Protein AF-A0A9W7BCG0-F1 (afdb_monomer_lite)

Sequence (79 aa):
MYRKLFRASKHMPTANRSEFVRRQTRREFTKNRDVADPKEVQELLNLAEFQLESVEVQATHLNTIFETPGYHNDKIRGE

Radius of gyration: 16.51 Å; chains: 1; bounding box: 49×20×40 Å

InterPro domains:
  IPR008011 Complex 1 LYR protein domain [PF05347] (1-53)

Structure (mmCIF, N/CA/C/O backbone):
data_AF-A0A9W7BCG0-F1
#
_entry.id   AF-A0A9W7BCG0-F1
#
loop_
_atom_site.group_PDB
_atom_site.id
_atom_site.type_symbol
_atom_site.label_atom_id
_atom_site.label_alt_id
_atom_site.label_comp_id
_atom_site.label_asym_id
_atom_site.label_entity_id
_atom_site.label_seq_id
_atom_site.pdbx_PDB_ins_code
_atom_site.Cartn_x
_atom_site.Cartn_y
_atom_site.Cartn_z
_atom_site.occupancy
_atom_site.B_iso_or_equiv
_atom_site.auth_seq_id
_atom_site.auth_comp_id
_atom_site.auth_asym_id
_atom_site.auth_atom_id
_atom_site.pdbx_PDB_model_num
ATOM 1 N N . MET A 1 1 ? -9.363 3.151 2.054 1.00 96.12 1 MET A N 1
ATOM 2 C CA . MET A 1 1 ? -7.886 3.095 2.074 1.00 96.12 1 MET A CA 1
ATOM 3 C C . MET A 1 1 ? -7.313 1.752 1.604 1.00 96.12 1 MET A C 1
ATOM 5 O O . MET A 1 1 ? -6.661 1.743 0.573 1.00 96.12 1 MET A O 1
ATOM 9 N N . TYR A 1 2 ? -7.623 0.615 2.246 1.00 97.38 2 TYR A N 1
ATOM 10 C CA . TYR A 1 2 ? -7.120 -0.7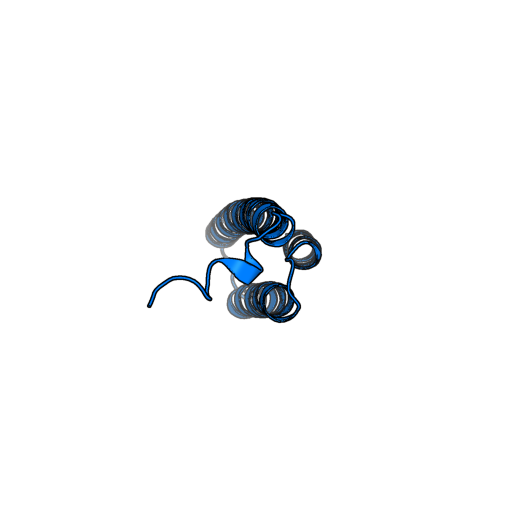30 1.878 1.00 97.38 2 TYR A CA 1
ATOM 11 C C . TYR A 1 2 ? -7.040 -1.024 0.366 1.00 97.38 2 TYR A C 1
ATOM 13 O O . TYR A 1 2 ? -6.003 -1.418 -0.161 1.00 97.38 2 TYR A O 1
ATOM 21 N N . ARG A 1 3 ? -8.140 -0.780 -0.364 1.00 97.75 3 ARG A N 1
ATOM 22 C CA . ARG A 1 3 ? -8.217 -1.014 -1.817 1.00 97.75 3 ARG A CA 1
ATOM 23 C C . ARG A 1 3 ? -7.253 -0.139 -2.625 1.00 97.75 3 ARG A C 1
ATOM 25 O O . ARG A 1 3 ? -6.823 -0.589 -3.681 1.00 97.75 3 ARG A O 1
ATOM 32 N N . LYS A 1 4 ? -6.940 1.081 -2.164 1.00 98.19 4 LYS A N 1
ATOM 33 C CA . LYS A 1 4 ? -5.976 1.975 -2.826 1.00 98.19 4 LYS A CA 1
ATOM 34 C C . LYS A 1 4 ? -4.574 1.364 -2.754 1.00 98.19 4 LYS A C 1
ATOM 36 O O . LYS A 1 4 ? -4.015 1.066 -3.798 1.00 98.19 4 LYS A O 1
ATOM 41 N N . LEU A 1 5 ? -4.099 1.015 -1.554 1.00 97.88 5 LEU A N 1
ATOM 42 C CA . LEU A 1 5 ? -2.815 0.321 -1.349 1.00 97.88 5 LEU A CA 1
ATOM 43 C C . LEU A 1 5 ? -2.733 -1.012 -2.111 1.00 97.88 5 LEU A C 1
ATOM 45 O O . LEU A 1 5 ? -1.732 -1.319 -2.758 1.00 97.88 5 LEU A O 1
ATOM 49 N N . PHE A 1 6 ? -3.819 -1.792 -2.110 1.00 96.06 6 PHE A N 1
ATOM 50 C CA . PHE A 1 6 ? -3.867 -3.047 -2.861 1.00 96.06 6 PHE A CA 1
ATOM 51 C C . PHE A 1 6 ? -3.756 -2.826 -4.376 1.00 96.06 6 PHE A C 1
ATOM 53 O O . PHE A 1 6 ? -3.095 -3.602 -5.065 1.00 96.06 6 PHE A O 1
ATOM 60 N N . ARG A 1 7 ? -4.383 -1.775 -4.917 1.00 97.75 7 ARG A N 1
ATOM 61 C CA . ARG A 1 7 ? -4.227 -1.393 -6.327 1.00 97.75 7 ARG A CA 1
ATOM 62 C C . ARG A 1 7 ? -2.814 -0.882 -6.606 1.00 97.75 7 ARG A C 1
ATOM 64 O O . ARG A 1 7 ? -2.214 -1.376 -7.551 1.00 97.75 7 ARG A O 1
ATOM 71 N N . ALA A 1 8 ? -2.264 -0.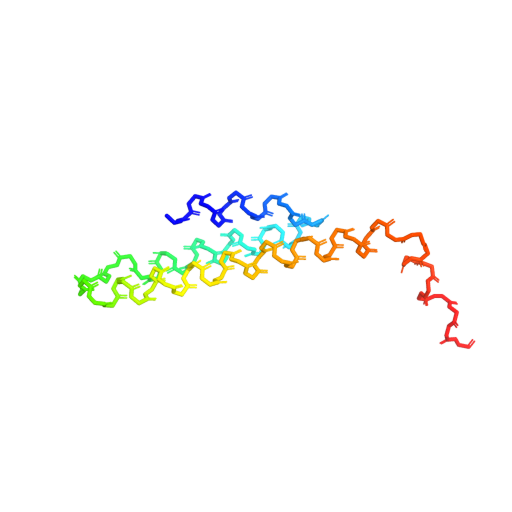029 -5.742 1.00 97.75 8 ALA A N 1
ATOM 72 C CA . ALA A 1 8 ? -0.916 0.519 -5.877 1.00 97.75 8 ALA A CA 1
ATOM 73 C C . ALA A 1 8 ? 0.162 -0.576 -5.943 1.00 97.75 8 ALA A C 1
ATOM 75 O O . ALA A 1 8 ? 1.085 -0.502 -6.749 1.00 97.75 8 ALA A O 1
ATOM 76 N N . SER A 1 9 ? -0.020 -1.676 -5.198 1.00 97.31 9 SER A N 1
ATOM 77 C CA . SER A 1 9 ? 0.864 -2.850 -5.271 1.00 97.31 9 SER A CA 1
ATOM 78 C C . SER A 1 9 ? 1.037 -3.415 -6.685 1.00 97.31 9 SER A C 1
ATOM 80 O O . SER A 1 9 ? 2.056 -4.041 -6.969 1.00 97.31 9 SER A O 1
ATOM 82 N N . LYS A 1 10 ? 0.049 -3.247 -7.576 1.00 97.19 10 LYS A N 1
ATOM 83 C CA . LYS A 1 10 ? 0.097 -3.759 -8.953 1.00 97.19 10 LYS A CA 1
ATOM 84 C C . LYS A 1 10 ? 1.049 -2.965 -9.846 1.00 97.19 10 LYS A C 1
ATOM 86 O O . LYS A 1 10 ? 1.408 -3.476 -10.895 1.00 97.19 10 LYS A O 1
ATOM 91 N N . HIS A 1 11 ? 1.449 -1.763 -9.434 1.00 97.44 11 HIS A N 1
ATOM 92 C CA . HIS A 1 11 ? 2.407 -0.938 -10.170 1.00 97.44 11 HIS A CA 1
ATOM 93 C C . HIS A 1 11 ? 3.862 -1.298 -9.852 1.00 97.44 11 HIS A C 1
ATOM 95 O O . HIS A 1 11 ? 4.768 -0.803 -10.508 1.00 97.44 11 HIS A O 1
ATOM 101 N N . MET A 1 12 ? 4.111 -2.159 -8.861 1.00 96.94 12 MET A N 1
ATOM 102 C CA . MET A 1 12 ? 5.464 -2.617 -8.555 1.00 96.94 12 MET A CA 1
ATOM 103 C C . MET A 1 12 ? 6.018 -3.486 -9.699 1.00 96.94 12 MET A C 1
ATOM 105 O O . MET A 1 12 ? 5.321 -4.405 -10.131 1.00 96.94 12 MET A O 1
ATOM 109 N N . PRO A 1 13 ? 7.278 -3.283 -10.127 1.00 95.12 13 PRO A N 1
ATOM 110 C CA . PRO A 1 13 ? 7.828 -3.942 -11.318 1.00 95.12 13 PRO A CA 1
ATOM 111 C C . PRO A 1 13 ? 8.078 -5.445 -11.153 1.00 95.12 13 PRO A C 1
ATOM 113 O O . PRO A 1 13 ? 8.287 -6.151 -12.134 1.00 95.12 13 PRO A O 1
ATOM 116 N N . THR A 1 14 ? 8.088 -5.965 -9.920 1.00 94.25 14 THR A N 1
ATOM 117 C CA . THR A 1 14 ? 8.341 -7.388 -9.659 1.00 94.25 14 THR A CA 1
ATOM 118 C C . THR A 1 14 ? 7.246 -8.016 -8.810 1.00 94.25 14 THR A C 1
ATOM 120 O O . THR A 1 14 ? 6.690 -7.383 -7.905 1.00 94.25 14 THR A O 1
ATOM 123 N N . ALA A 1 15 ? 6.983 -9.304 -9.055 1.00 95.44 15 ALA A N 1
ATOM 124 C CA . ALA A 1 15 ? 5.997 -10.081 -8.306 1.00 95.44 15 ALA A CA 1
ATOM 125 C C . ALA A 1 15 ? 6.279 -10.056 -6.795 1.00 95.44 15 ALA A C 1
ATOM 127 O O . ALA A 1 15 ? 5.375 -9.773 -6.012 1.00 95.44 15 ALA A O 1
ATOM 128 N N . ASN A 1 16 ? 7.545 -10.224 -6.394 1.00 96.56 16 ASN A N 1
ATOM 129 C CA . ASN A 1 16 ? 7.958 -10.198 -4.987 1.00 96.56 16 ASN A CA 1
ATOM 130 C C . ASN A 1 16 ? 7.622 -8.866 -4.299 1.00 96.56 16 ASN A C 1
ATOM 132 O O . ASN A 1 16 ? 7.170 -8.855 -3.154 1.00 96.56 16 ASN A O 1
ATOM 136 N N . ARG A 1 17 ? 7.824 -7.729 -4.982 1.00 95.56 17 ARG A N 1
ATOM 137 C CA . ARG A 1 17 ? 7.498 -6.402 -4.430 1.00 95.56 17 ARG A CA 1
ATOM 138 C C . ARG A 1 17 ? 5.996 -6.178 -4.366 1.00 95.56 17 ARG A C 1
ATOM 140 O O . ARG A 1 17 ? 5.497 -5.720 -3.341 1.00 95.56 17 ARG A O 1
ATOM 147 N N . SER A 1 18 ? 5.276 -6.558 -5.421 1.00 97.75 18 SER A N 1
ATOM 148 C CA . SER A 1 18 ? 3.813 -6.502 -5.435 1.00 97.75 18 SER A CA 1
ATOM 149 C C . SER A 1 18 ? 3.218 -7.317 -4.283 1.00 97.75 18 SER A C 1
ATOM 151 O O . SER A 1 18 ? 2.382 -6.822 -3.525 1.00 97.75 18 SER A O 1
ATOM 153 N N . GLU A 1 19 ? 3.694 -8.547 -4.088 1.00 98.00 19 GLU A N 1
ATOM 154 C CA . GLU A 1 19 ? 3.235 -9.429 -3.018 1.00 98.00 19 GLU A CA 1
ATOM 155 C C . GLU A 1 19 ? 3.595 -8.895 -1.630 1.00 98.00 19 GLU A C 1
ATOM 157 O O . GLU A 1 19 ? 2.750 -8.923 -0.734 1.00 98.00 19 GLU A O 1
ATOM 162 N N . PHE A 1 20 ? 4.801 -8.346 -1.451 1.00 97.75 20 PHE A N 1
ATOM 163 C CA . PHE A 1 20 ? 5.197 -7.714 -0.194 1.00 97.75 20 PHE A CA 1
ATOM 164 C C . PHE A 1 20 ? 4.227 -6.596 0.202 1.00 97.75 20 PHE A C 1
ATOM 166 O O . PHE A 1 20 ? 3.691 -6.630 1.310 1.00 97.75 20 PHE A O 1
ATOM 173 N N . VAL A 1 21 ? 3.927 -5.663 -0.711 1.00 97.94 21 VAL A N 1
ATOM 174 C CA . VAL A 1 21 ? 2.987 -4.560 -0.445 1.00 97.94 21 VAL A CA 1
ATOM 175 C C . VAL A 1 21 ? 1.595 -5.101 -0.103 1.00 97.94 21 VAL A C 1
ATOM 177 O O . VAL A 1 21 ? 0.975 -4.638 0.857 1.00 97.94 21 VAL A O 1
ATOM 180 N N . ARG A 1 22 ? 1.104 -6.124 -0.819 1.00 98.12 22 ARG A N 1
ATOM 181 C CA . ARG A 1 22 ? -0.200 -6.753 -0.524 1.00 98.12 22 ARG A CA 1
ATOM 182 C C . ARG A 1 22 ? -0.230 -7.409 0.852 1.00 98.12 22 ARG A C 1
ATOM 184 O O . ARG A 1 22 ? -1.174 -7.186 1.612 1.00 98.12 22 ARG A O 1
ATOM 191 N N . ARG A 1 23 ? 0.787 -8.212 1.178 1.00 98.25 23 ARG A N 1
ATOM 192 C CA . ARG A 1 23 ? 0.900 -8.916 2.461 1.00 98.25 23 ARG A CA 1
ATOM 193 C C . ARG A 1 23 ? 0.997 -7.925 3.612 1.00 98.25 23 ARG A C 1
ATOM 195 O O . ARG A 1 23 ? 0.280 -8.083 4.595 1.00 98.25 23 ARG A O 1
ATOM 202 N N . GLN A 1 24 ? 1.815 -6.888 3.459 1.00 98.06 24 GLN A N 1
ATOM 203 C CA . GLN A 1 24 ? 1.976 -5.836 4.454 1.00 98.06 24 GLN A CA 1
ATOM 204 C C . GLN A 1 24 ? 0.670 -5.068 4.673 1.00 98.06 24 GLN A C 1
ATOM 206 O O . GLN A 1 24 ? 0.219 -4.939 5.807 1.00 98.06 24 GLN A O 1
ATOM 211 N N . THR A 1 25 ? -0.004 -4.663 3.592 1.00 98.00 25 THR A N 1
ATOM 212 C CA . THR A 1 25 ? -1.320 -4.008 3.665 1.00 98.00 25 THR A CA 1
ATOM 213 C C . THR A 1 25 ? -2.330 -4.884 4.406 1.00 98.00 25 THR A C 1
ATOM 215 O O . THR A 1 25 ? -3.009 -4.424 5.319 1.00 98.00 25 THR A O 1
ATOM 218 N N . ARG A 1 26 ? -2.421 -6.177 4.066 1.00 98.31 26 ARG A N 1
ATOM 219 C CA . ARG A 1 26 ? -3.309 -7.112 4.773 1.00 98.31 26 ARG A CA 1
ATOM 220 C C . ARG A 1 26 ? -2.956 -7.236 6.249 1.00 98.31 26 ARG A C 1
ATOM 222 O O . ARG A 1 26 ? -3.865 -7.199 7.076 1.00 98.31 26 ARG A O 1
ATOM 229 N N . ARG A 1 27 ? -1.671 -7.373 6.569 1.00 98.50 27 ARG A N 1
ATOM 230 C CA . ARG A 1 27 ? -1.185 -7.521 7.940 1.00 98.50 27 ARG A CA 1
ATOM 231 C C . ARG A 1 27 ? -1.559 -6.317 8.796 1.00 98.50 27 ARG A C 1
ATOM 233 O O . ARG A 1 27 ? -2.181 -6.512 9.830 1.00 98.50 27 ARG A O 1
ATOM 240 N N . GLU A 1 28 ? -1.243 -5.102 8.354 1.00 98.19 28 GLU A N 1
ATOM 241 C CA . GLU A 1 28 ? -1.471 -3.894 9.159 1.00 98.19 28 GLU A CA 1
ATOM 242 C C . GLU A 1 28 ? -2.965 -3.588 9.343 1.00 98.19 28 GLU A C 1
ATOM 244 O O . GLU A 1 28 ? -3.389 -3.256 10.446 1.00 98.19 28 GLU A O 1
ATOM 249 N N . PHE A 1 29 ? -3.801 -3.789 8.318 1.00 98.12 29 PHE A N 1
ATOM 250 C CA . PHE A 1 29 ? -5.252 -3.622 8.481 1.00 98.12 29 PHE A CA 1
ATOM 251 C C . PHE A 1 29 ? -5.877 -4.706 9.366 1.00 98.12 29 PHE A C 1
ATOM 253 O O . PHE A 1 29 ? -6.817 -4.423 10.097 1.00 98.12 29 PHE A O 1
ATOM 260 N N . THR A 1 30 ? -5.362 -5.939 9.326 1.00 98.31 30 THR A N 1
ATOM 261 C CA . THR A 1 30 ? -5.844 -7.014 10.212 1.00 98.31 30 THR A CA 1
ATOM 262 C C . THR A 1 30 ? -5.400 -6.775 11.653 1.00 98.31 30 THR A C 1
ATOM 264 O O . THR A 1 30 ? -6.189 -6.975 12.569 1.00 98.31 30 THR A O 1
ATOM 267 N N . LYS A 1 31 ? -4.155 -6.322 11.852 1.00 98.38 31 LYS A N 1
ATOM 268 C CA . LYS A 1 31 ? -3.577 -6.010 13.165 1.00 98.38 31 LYS A CA 1
ATOM 269 C C . LYS A 1 31 ? -4.379 -4.935 13.900 1.00 98.38 31 LYS A C 1
ATOM 271 O O . LYS A 1 31 ? -4.589 -5.065 15.095 1.00 98.38 31 LYS A O 1
ATOM 276 N N . ASN A 1 32 ? -4.831 -3.909 13.183 1.00 97.94 32 ASN A N 1
ATOM 277 C CA . ASN A 1 32 ? -5.535 -2.765 13.767 1.00 97.94 32 ASN A CA 1
ATOM 278 C C . ASN A 1 32 ? -7.061 -2.832 13.572 1.00 97.94 32 ASN A C 1
ATOM 280 O O . ASN A 1 32 ? -7.739 -1.813 13.654 1.00 97.94 32 ASN A O 1
ATOM 284 N N . ARG A 1 33 ? -7.621 -4.012 13.271 1.00 97.56 33 ARG A N 1
ATOM 285 C CA . ARG A 1 33 ? -9.046 -4.155 12.917 1.00 97.56 33 ARG A CA 1
ATOM 286 C C . ARG A 1 33 ? -10.005 -3.789 14.060 1.00 97.56 33 ARG A C 1
ATOM 288 O O . ARG A 1 33 ? -11.140 -3.419 13.790 1.00 97.56 33 ARG A O 1
ATOM 295 N N . ASP A 1 34 ? -9.550 -3.958 15.302 1.00 98.19 34 ASP A N 1
ATOM 296 C CA . ASP A 1 34 ? -10.355 -3.810 16.518 1.00 98.19 34 ASP A CA 1
ATOM 297 C C . ASP A 1 34 ? -10.119 -2.441 17.198 1.00 98.19 34 ASP A C 1
ATOM 299 O O . ASP A 1 34 ? -10.645 -2.187 18.279 1.00 98.19 34 ASP A O 1
ATOM 303 N N . VAL A 1 35 ? -9.335 -1.549 16.574 1.00 97.81 35 VAL A N 1
ATOM 304 C CA . VAL A 1 35 ? -9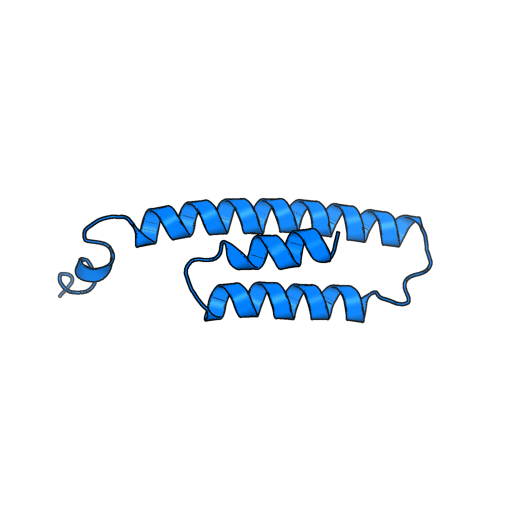.130 -0.176 17.058 1.00 97.81 35 VAL A CA 1
ATOM 305 C C . VAL A 1 35 ? -10.448 0.590 16.948 1.00 97.81 35 VAL A C 1
ATOM 307 O O . VAL A 1 35 ? -10.999 0.742 15.857 1.00 97.81 35 VAL A O 1
ATOM 310 N N . ALA A 1 36 ? -10.949 1.062 18.090 1.00 96.94 36 ALA A N 1
ATOM 311 C CA . ALA A 1 36 ? -12.245 1.730 18.197 1.00 96.94 36 ALA A CA 1
ATOM 312 C C . ALA A 1 36 ? -12.142 3.234 18.486 1.00 96.94 36 ALA A C 1
ATOM 314 O O . ALA A 1 36 ? -13.108 3.951 18.225 1.00 96.94 36 ALA A O 1
ATOM 315 N N . ASP A 1 37 ? -11.005 3.718 19.009 1.00 98.38 37 ASP A N 1
ATOM 316 C CA . ASP A 1 37 ? -10.795 5.151 19.237 1.00 98.38 37 ASP A CA 1
ATOM 317 C C . ASP A 1 37 ? -10.756 5.885 17.884 1.00 98.38 37 ASP A C 1
ATOM 319 O O . ASP A 1 37 ? -9.848 5.641 17.081 1.00 98.38 37 ASP A O 1
ATOM 323 N N . PRO A 1 38 ? -11.705 6.801 17.605 1.00 98.12 38 PRO A N 1
ATOM 324 C CA . PRO A 1 38 ? -11.735 7.536 16.347 1.00 98.12 38 PRO A CA 1
ATOM 325 C C . PRO A 1 38 ? -10.447 8.314 16.066 1.00 98.12 38 PRO A C 1
ATOM 327 O O . PRO A 1 38 ? -10.076 8.472 14.901 1.00 98.12 38 PRO A O 1
ATOM 330 N N . LYS A 1 39 ? -9.755 8.794 17.109 1.00 98.44 39 LYS A N 1
ATOM 331 C CA . LYS A 1 39 ? -8.499 9.528 16.943 1.00 98.44 39 LYS A CA 1
ATOM 332 C C . LYS A 1 39 ? -7.387 8.604 16.450 1.00 98.44 39 LYS A C 1
ATOM 334 O O . LYS A 1 39 ? -6.729 8.924 15.463 1.00 98.44 39 LYS A O 1
ATOM 339 N N . GLU A 1 40 ? -7.239 7.439 17.073 1.00 98.38 40 GLU A N 1
ATOM 340 C CA . GLU A 1 40 ? -6.266 6.424 16.659 1.00 98.38 40 GLU A CA 1
ATOM 341 C C . GLU A 1 40 ? -6.566 5.899 15.244 1.00 98.38 40 GLU A C 1
ATOM 343 O O . GLU A 1 40 ? -5.664 5.786 14.412 1.00 98.38 40 GLU A O 1
ATOM 348 N N . VAL A 1 41 ? -7.844 5.667 14.909 1.00 98.31 41 VAL A N 1
ATOM 349 C CA . VAL A 1 41 ? -8.253 5.307 13.539 1.00 98.31 41 VAL A CA 1
ATOM 350 C C . VAL A 1 41 ? -7.813 6.378 12.539 1.00 98.31 41 VAL A C 1
ATOM 352 O O . VAL A 1 41 ? -7.287 6.043 11.475 1.00 98.31 41 VAL A O 1
ATOM 355 N N . GLN A 1 42 ? -7.999 7.660 12.861 1.00 98.50 42 GLN A N 1
ATOM 356 C CA . GLN A 1 42 ? -7.598 8.749 11.974 1.00 98.50 42 GLN A CA 1
ATOM 357 C C . GLN A 1 42 ? -6.076 8.814 11.795 1.00 98.50 42 GLN A C 1
ATOM 359 O O . GLN A 1 42 ? -5.601 8.987 10.673 1.00 98.50 42 GLN A O 1
ATOM 364 N N . GLU A 1 43 ? -5.304 8.626 12.864 1.00 98.44 43 GLU A N 1
ATOM 365 C CA . GLU A 1 43 ? -3.839 8.571 12.804 1.00 98.44 43 GLU A CA 1
ATOM 366 C C . GLU A 1 43 ? -3.355 7.411 11.916 1.00 98.44 43 GLU A C 1
ATOM 368 O O . GLU A 1 43 ? -2.500 7.601 11.045 1.00 98.44 43 GLU A O 1
ATOM 373 N N . LEU A 1 44 ? -3.966 6.229 12.047 1.00 98.50 44 LEU A N 1
ATOM 374 C CA . LEU A 1 44 ? -3.680 5.068 11.201 1.00 98.50 44 LEU A CA 1
ATOM 375 C C . LEU A 1 44 ? -4.047 5.305 9.729 1.00 98.50 44 LEU A C 1
ATOM 377 O O . LEU A 1 44 ? -3.331 4.855 8.831 1.00 98.50 44 LEU A O 1
ATOM 381 N N . LEU A 1 45 ? -5.147 6.012 9.459 1.00 98.38 45 LEU A N 1
ATOM 382 C CA . LEU A 1 45 ? -5.539 6.374 8.097 1.00 98.38 45 LEU A CA 1
ATOM 383 C C . LEU A 1 45 ? -4.571 7.381 7.471 1.00 98.38 45 LEU A C 1
ATOM 385 O O . LEU A 1 45 ? -4.199 7.191 6.313 1.00 98.38 45 LEU A O 1
ATOM 389 N N . ASN A 1 46 ? -4.112 8.378 8.232 1.00 98.44 46 ASN A N 1
ATOM 390 C CA . ASN A 1 46 ? -3.102 9.338 7.780 1.00 98.44 46 ASN A CA 1
ATOM 391 C C . ASN A 1 46 ? -1.779 8.626 7.458 1.00 98.44 46 ASN A C 1
ATOM 393 O O . ASN A 1 46 ? -1.183 8.849 6.405 1.00 98.44 46 ASN A O 1
ATOM 397 N N . LEU A 1 47 ? -1.350 7.701 8.325 1.00 98.38 47 LEU A N 1
ATOM 398 C CA . LEU A 1 47 ? -0.176 6.868 8.066 1.00 98.38 47 LEU A CA 1
ATOM 399 C C . LEU A 1 47 ? -0.353 6.028 6.795 1.00 98.38 47 LEU A C 1
ATOM 401 O O . LEU A 1 47 ? 0.565 5.927 5.985 1.00 98.38 47 LEU A O 1
ATOM 405 N N . ALA A 1 48 ? -1.526 5.425 6.597 1.00 98.31 48 ALA A N 1
ATOM 406 C CA . ALA A 1 48 ? -1.811 4.637 5.403 1.00 98.31 48 ALA A CA 1
ATOM 407 C C . ALA A 1 48 ? -1.825 5.484 4.117 1.00 98.31 48 ALA A C 1
ATOM 409 O O . ALA A 1 48 ? -1.500 4.960 3.052 1.00 98.31 48 ALA A O 1
ATOM 410 N N . GLU A 1 49 ? -2.177 6.767 4.205 1.00 98.56 49 GLU A N 1
ATOM 411 C CA . GLU A 1 49 ? -2.116 7.715 3.090 1.00 98.56 49 GLU A CA 1
ATOM 412 C C . GLU A 1 49 ? -0.668 8.063 2.729 1.00 98.56 49 GLU A C 1
ATOM 414 O O . GLU A 1 49 ? -0.280 7.926 1.571 1.00 98.56 49 GLU A O 1
ATOM 419 N N . PHE A 1 50 ? 0.168 8.356 3.727 1.00 98.44 50 PHE A N 1
ATOM 420 C CA . PHE A 1 50 ? 1.610 8.535 3.527 1.00 98.44 50 PHE A CA 1
ATOM 421 C C . PHE A 1 50 ? 2.275 7.284 2.924 1.00 98.44 50 PHE A C 1
ATOM 423 O O . PHE A 1 50 ? 3.098 7.358 2.012 1.00 98.44 50 PHE A O 1
ATOM 430 N N . GLN A 1 51 ? 1.893 6.095 3.399 1.00 98.12 51 GLN A N 1
ATOM 431 C CA . GLN A 1 51 ? 2.395 4.832 2.852 1.00 98.12 51 GLN A CA 1
ATOM 432 C C . GLN A 1 51 ? 1.937 4.602 1.406 1.00 98.12 51 GLN A C 1
ATOM 434 O O . GLN A 1 51 ? 2.687 4.024 0.621 1.00 98.12 51 GLN A O 1
ATOM 439 N N . LEU A 1 52 ? 0.733 5.049 1.037 1.00 98.50 52 LEU A N 1
ATOM 440 C CA . LEU A 1 52 ? 0.255 4.972 -0.342 1.00 98.50 52 LEU A CA 1
ATOM 441 C C . LEU A 1 52 ? 1.131 5.816 -1.270 1.00 98.50 52 LEU A C 1
ATOM 443 O O . LEU A 1 52 ? 1.615 5.284 -2.267 1.00 98.50 52 LEU A O 1
ATOM 447 N N . GLU A 1 53 ? 1.393 7.070 -0.903 1.00 98.38 53 GLU A N 1
ATOM 448 C CA . GLU A 1 53 ? 2.284 7.958 -1.657 1.00 98.38 53 GLU A CA 1
ATOM 449 C C . GLU A 1 53 ? 3.682 7.340 -1.804 1.00 98.38 53 GLU A C 1
ATOM 451 O O . GLU A 1 53 ? 4.228 7.262 -2.904 1.00 98.38 53 GLU A O 1
ATOM 456 N N . SER A 1 54 ? 4.233 6.790 -0.716 1.00 98.00 54 SER A N 1
ATOM 457 C CA . SER A 1 54 ? 5.535 6.119 -0.756 1.00 98.00 54 SER A CA 1
ATOM 458 C C . SER A 1 54 ? 5.558 4.933 -1.727 1.00 98.00 54 SER A C 1
ATOM 460 O O . SER A 1 54 ? 6.509 4.779 -2.495 1.00 98.00 54 SER A O 1
ATOM 462 N N . VAL A 1 55 ? 4.512 4.098 -1.734 1.00 98.12 55 VAL A N 1
ATOM 463 C CA . VAL A 1 55 ? 4.391 2.961 -2.661 1.00 98.12 55 VAL A CA 1
ATOM 464 C C . VAL A 1 55 ? 4.312 3.439 -4.111 1.00 98.12 55 VAL A C 1
ATOM 466 O O . VAL A 1 55 ? 4.939 2.829 -4.975 1.00 98.12 55 VAL A O 1
ATOM 469 N N . GLU A 1 56 ? 3.577 4.513 -4.393 1.00 98.19 56 GLU A N 1
ATOM 470 C CA . GLU A 1 56 ? 3.431 5.073 -5.743 1.00 98.19 56 GLU A CA 1
ATOM 471 C C . GLU A 1 56 ? 4.741 5.691 -6.259 1.00 98.19 56 GLU A C 1
ATOM 473 O O . GLU A 1 56 ? 5.152 5.417 -7.394 1.00 98.19 56 GLU A O 1
ATOM 478 N N . VAL A 1 57 ? 5.456 6.439 -5.410 1.00 98.06 57 VAL A N 1
ATOM 479 C CA . VAL A 1 57 ? 6.785 6.990 -5.724 1.00 98.06 57 VAL A CA 1
ATOM 480 C C . VAL A 1 57 ? 7.790 5.867 -5.973 1.00 98.06 57 VAL A C 1
ATOM 482 O O . VAL A 1 57 ? 8.504 5.883 -6.977 1.00 98.06 57 VAL A O 1
ATOM 485 N N . GLN A 1 58 ? 7.824 4.850 -5.107 1.00 96.56 58 GLN A N 1
ATOM 486 C CA . GLN A 1 58 ? 8.713 3.699 -5.277 1.00 96.56 58 GLN A CA 1
ATOM 487 C C . GLN A 1 58 ? 8.388 2.904 -6.539 1.00 96.56 58 GLN A C 1
ATOM 489 O O . GLN A 1 58 ? 9.304 2.495 -7.247 1.00 96.56 58 GLN A O 1
ATOM 494 N N . ALA A 1 59 ? 7.107 2.681 -6.835 1.00 97.38 59 ALA A N 1
ATOM 495 C CA . ALA A 1 59 ? 6.699 2.003 -8.056 1.00 97.38 59 ALA A CA 1
ATOM 496 C C . ALA A 1 59 ? 7.195 2.773 -9.283 1.00 97.38 59 ALA A C 1
ATOM 498 O O . ALA A 1 59 ? 7.845 2.181 -10.140 1.00 97.38 59 ALA A O 1
ATOM 499 N N . THR A 1 60 ? 6.967 4.085 -9.335 1.00 97.00 60 THR A N 1
ATOM 500 C CA . THR A 1 60 ? 7.445 4.941 -10.430 1.00 97.00 60 THR A CA 1
ATOM 501 C C . THR A 1 60 ? 8.961 4.84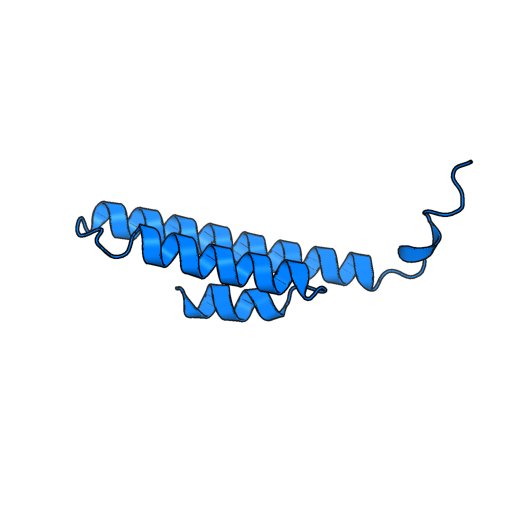2 -10.582 1.00 97.00 60 THR A C 1
ATOM 503 O O . THR A 1 60 ? 9.451 4.460 -11.641 1.00 97.00 60 THR A O 1
ATOM 506 N N . HIS A 1 61 ? 9.701 5.096 -9.501 1.00 95.31 61 HIS A N 1
ATOM 507 C CA . HIS A 1 61 ? 11.161 5.095 -9.520 1.00 95.31 61 HI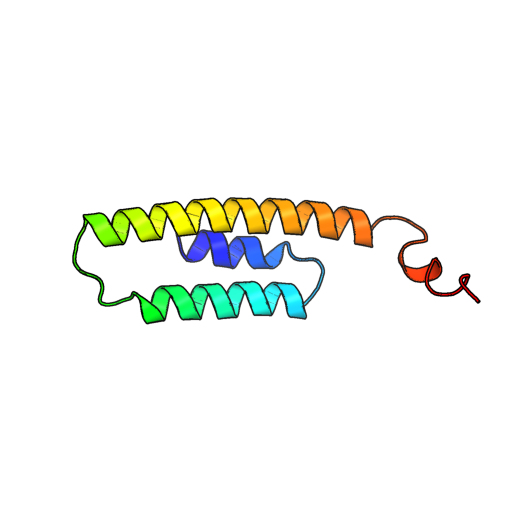S A CA 1
ATOM 508 C C . HIS A 1 61 ? 11.747 3.741 -9.933 1.00 95.31 61 HIS A C 1
ATOM 510 O O . HIS A 1 61 ? 12.663 3.677 -10.752 1.00 95.31 61 HIS A O 1
ATOM 516 N N . LEU A 1 62 ? 11.210 2.645 -9.392 1.00 94.19 62 LEU A N 1
ATOM 517 C CA . LEU A 1 62 ? 11.690 1.314 -9.729 1.00 94.19 62 LEU A CA 1
ATOM 518 C C . LEU A 1 62 ? 11.371 0.968 -11.185 1.00 94.19 62 LEU A C 1
ATOM 520 O O . LEU A 1 62 ? 12.257 0.459 -11.857 1.00 94.19 62 LEU A O 1
ATOM 524 N N . ASN A 1 63 ? 10.174 1.264 -11.704 1.00 93.50 63 ASN A N 1
ATOM 525 C CA . ASN A 1 63 ? 9.892 1.029 -13.126 1.00 93.50 63 ASN A CA 1
ATOM 526 C C . ASN A 1 63 ? 10.879 1.793 -14.022 1.00 93.50 63 ASN A C 1
ATOM 528 O O . ASN A 1 63 ? 11.466 1.179 -14.905 1.00 93.50 63 ASN A O 1
ATOM 532 N N . THR A 1 64 ? 11.184 3.062 -13.719 1.00 93.06 64 THR A N 1
ATOM 533 C CA . THR A 1 64 ? 12.209 3.826 -14.454 1.00 93.06 64 THR A CA 1
ATOM 534 C C . THR A 1 64 ? 13.576 3.135 -14.440 1.00 93.06 64 THR A C 1
ATOM 536 O O . THR A 1 64 ? 14.229 3.034 -15.476 1.00 93.06 64 THR A O 1
ATOM 539 N N . ILE A 1 65 ? 14.012 2.619 -13.286 1.00 89.94 65 ILE A N 1
ATOM 540 C CA . ILE A 1 65 ? 15.279 1.882 -13.168 1.00 89.94 65 ILE A CA 1
ATOM 541 C C . ILE A 1 65 ? 15.264 0.603 -14.018 1.00 89.94 65 ILE A C 1
ATOM 543 O O . ILE A 1 65 ? 16.229 0.329 -14.726 1.00 89.94 65 ILE A O 1
ATOM 547 N N . PHE A 1 66 ? 14.183 -0.179 -13.960 1.00 84.50 66 PHE A N 1
ATOM 548 C CA . PHE A 1 66 ? 14.061 -1.433 -14.712 1.00 84.50 66 PHE A CA 1
ATOM 549 C C . PHE A 1 66 ? 13.938 -1.211 -16.229 1.00 84.50 66 PHE A C 1
ATOM 551 O O . PHE A 1 66 ? 14.364 -2.064 -17.002 1.00 84.50 66 PHE A O 1
ATOM 558 N N . GLU A 1 67 ? 13.394 -0.074 -16.657 1.00 85.19 67 GLU A N 1
ATOM 559 C CA . GLU A 1 67 ? 13.294 0.323 -18.066 1.00 85.19 67 GLU A CA 1
ATOM 560 C C . GLU A 1 67 ? 14.592 0.945 -18.606 1.00 85.19 67 GLU A C 1
ATOM 562 O O . GLU A 1 67 ? 14.762 1.058 -19.820 1.00 85.19 67 GLU A O 1
ATOM 567 N N . THR A 1 68 ? 15.527 1.333 -17.729 1.00 85.19 68 THR A N 1
ATOM 568 C CA . THR A 1 68 ? 16.792 1.960 -18.132 1.00 85.19 68 THR A CA 1
ATOM 569 C C . THR A 1 68 ? 17.692 0.940 -18.851 1.00 85.19 68 THR A C 1
ATOM 571 O O . THR A 1 68 ? 18.100 -0.062 -18.247 1.00 85.19 68 THR A O 1
ATOM 574 N N . PRO A 1 69 ? 18.063 1.179 -20.127 1.00 72.50 69 PRO A N 1
ATOM 575 C CA . PRO A 1 69 ? 18.959 0.297 -20.866 1.00 72.50 69 PRO A CA 1
ATOM 576 C C . PRO A 1 69 ? 20.303 0.150 -20.145 1.00 72.50 69 PRO A C 1
ATOM 578 O O . PRO A 1 69 ? 20.927 1.141 -19.780 1.00 72.50 69 PRO A O 1
ATOM 581 N N . GLY A 1 70 ? 20.761 -1.087 -19.944 1.00 68.88 70 GLY A N 1
ATOM 582 C CA . GLY A 1 70 ? 22.045 -1.370 -19.289 1.00 68.88 70 GLY A CA 1
ATOM 583 C C . GLY A 1 70 ? 21.986 -1.564 -17.769 1.00 68.88 70 GLY A C 1
ATOM 584 O O . GLY A 1 70 ? 22.955 -2.077 -17.215 1.00 68.88 70 GLY A O 1
ATOM 585 N N . TYR A 1 71 ? 20.850 -1.313 -17.102 1.00 65.25 71 TYR A N 1
ATOM 586 C CA . TYR A 1 71 ? 20.714 -1.554 -15.654 1.00 65.25 71 TYR A CA 1
ATOM 587 C C . TYR A 1 71 ? 21.034 -3.005 -15.246 1.00 65.25 71 TYR A C 1
ATOM 589 O O . TYR A 1 71 ? 21.627 -3.265 -14.199 1.00 65.25 71 TYR A O 1
ATOM 597 N N .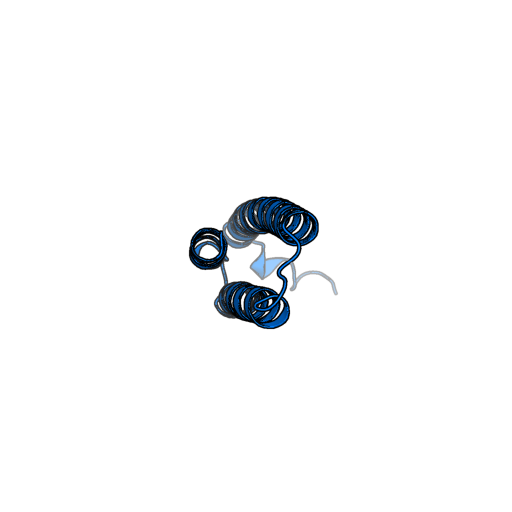 HIS A 1 72 ? 20.686 -3.973 -16.097 1.00 61.75 72 HIS A N 1
ATOM 598 C CA . HIS A 1 72 ? 21.024 -5.380 -15.875 1.00 61.75 72 HIS A CA 1
ATOM 599 C C . HIS A 1 72 ? 22.480 -5.737 -16.230 1.00 61.75 72 HIS A C 1
ATOM 601 O O . HIS A 1 72 ? 22.966 -6.768 -15.769 1.00 61.75 72 HIS A O 1
ATOM 607 N N . ASN A 1 73 ? 23.185 -4.895 -16.995 1.00 58.81 73 ASN A N 1
ATOM 608 C CA . ASN A 1 73 ? 24.541 -5.152 -17.496 1.00 58.81 73 ASN A CA 1
ATOM 609 C C . ASN A 1 73 ? 25.648 -4.527 -16.627 1.00 58.81 73 ASN A C 1
ATOM 611 O O . ASN A 1 73 ? 26.764 -5.045 -16.613 1.00 58.81 73 ASN A O 1
ATOM 615 N N . ASP A 1 74 ? 25.355 -3.480 -15.851 1.00 54.88 74 ASP A N 1
ATOM 616 C CA . ASP A 1 74 ? 26.355 -2.794 -15.011 1.00 54.88 74 ASP A CA 1
ATOM 617 C C . ASP A 1 74 ? 26.837 -3.612 -13.799 1.00 54.88 74 ASP A C 1
ATOM 619 O O . ASP A 1 74 ? 27.798 -3.235 -13.132 1.00 54.88 74 ASP A O 1
ATOM 623 N N . LYS A 1 75 ? 26.242 -4.782 -13.529 1.00 52.34 75 LYS A N 1
ATOM 624 C CA . LYS A 1 75 ? 26.738 -5.710 -12.497 1.00 52.34 75 LYS A CA 1
ATOM 625 C C . LYS A 1 75 ? 27.860 -6.647 -12.966 1.00 52.34 75 LYS A C 1
ATOM 627 O O . LYS A 1 75 ? 28.313 -7.453 -12.163 1.00 52.34 75 LYS A O 1
ATOM 632 N N . ILE A 1 76 ? 28.301 -6.568 -14.228 1.00 51.59 76 ILE A N 1
ATOM 633 C CA . ILE A 1 76 ? 29.301 -7.492 -14.810 1.00 51.59 76 ILE A CA 1
ATOM 634 C C . ILE A 1 76 ? 30.655 -6.797 -15.095 1.00 51.59 76 ILE A C 1
ATOM 636 O O . ILE A 1 76 ? 31.599 -7.430 -15.552 1.00 51.59 76 ILE A O 1
ATOM 640 N N . ARG A 1 77 ? 30.809 -5.499 -14.798 1.00 47.31 77 ARG A N 1
ATOM 641 C CA . ARG A 1 77 ? 32.034 -4.729 -15.115 1.00 47.31 77 ARG A CA 1
ATOM 642 C C . ARG A 1 77 ? 32.697 -4.062 -13.906 1.00 47.31 77 ARG A C 1
ATOM 644 O O . ARG A 1 77 ? 33.174 -2.936 -13.994 1.00 47.31 77 ARG A O 1
ATOM 651 N N . GLY A 1 78 ? 32.722 -4.769 -12.784 1.00 53.78 78 GLY A N 1
ATOM 652 C CA . GLY A 1 78 ? 33.389 -4.327 -11.563 1.00 53.78 78 GLY A CA 1
ATOM 653 C C . GLY A 1 78 ? 34.226 -5.430 -10.927 1.00 53.78 78 GLY A C 1
ATOM 654 O O . GLY A 1 78 ? 34.007 -5.716 -9.757 1.00 53.78 78 GLY A O 1
ATOM 655 N N . GLU A 1 79 ? 35.131 -6.039 -11.696 1.00 38.38 79 GLU A N 1
ATOM 656 C CA . GLU A 1 79 ? 36.309 -6.783 -11.215 1.00 38.38 79 GLU A CA 1
ATOM 657 C C . GLU A 1 79 ? 37.508 -6.469 -12.117 1.00 38.38 79 GLU A C 1
ATOM 659 O O . GLU A 1 79 ? 37.314 -6.444 -13.358 1.00 38.38 79 GLU A O 1
#

Foldseek 3Di:
DLVLQLVLLVLAPDPVSSVVSNVVSVVVCVVCVPPDPPVVVVVVVVVVVVVSVVSNVNSVVVVVLVPDPCSVPVVPPDD

Organism: NCBI:txid1606542

Secondary structure (DSSP, 8-state):
-HHHHHHHGGGSSSHHHHHHHHHHHHHHHHHTTT---HHHHHHHHHHHHHHHHHHHHHHHHHHHHHHSTTTTTTTSS--

pLDDT: mean 91.25, std 14.54, range [38.38, 98.56]